Protein AF-A0A372BW33-F1 (afdb_monomer_lite)

pLDDT: mean 71.17, std 15.59, range [35.06, 90.31]

Secondary structure (DSSP, 8-state):
-EE-----GGGTEE-EEEEEETTEEEEEESEE---SEEEEEEEEE---S-TT-TT-TT-------EEEEEEEEPTTEEEEEEEEE--S-SS--EEEEEEEEEE--

Sequence (105 aa):
MVVGTPGRPANNIYPVRVVEIDGQNISPREVMWLKPGKYTFTVSALVRNPPGLSAMRGRVRTQEGMNEIEVVVEAGKAYYIGAHYEGRERDKPYNLVVYRVEEQE

Structure (mmCIF, N/CA/C/O backbone):
data_AF-A0A372BW33-F1
#
_entry.id   AF-A0A372BW33-F1
#
loop_
_atom_site.group_PDB
_atom_site.id
_atom_site.type_symbol
_atom_site.label_atom_id
_atom_site.label_alt_id
_atom_site.label_comp_id
_atom_site.label_asym_id
_atom_site.label_entity_id
_atom_site.label_seq_id
_atom_site.pdbx_PDB_ins_code
_atom_site.Cartn_x
_atom_site.Cartn_y
_atom_site.Cartn_z
_atom_site.occupancy
_atom_site.B_iso_or_equiv
_atom_site.auth_seq_id
_atom_site.auth_comp_id
_atom_site.auth_asym_id
_atom_site.auth_atom_id
_atom_site.pdbx_PDB_model_num
ATOM 1 N N . MET A 1 1 ? -9.711 -3.747 6.055 1.00 80.06 1 MET A N 1
ATOM 2 C CA . MET A 1 1 ? -8.924 -4.841 5.431 1.00 80.06 1 MET A CA 1
ATOM 3 C C . MET A 1 1 ? -8.211 -4.305 4.194 1.00 80.06 1 MET A C 1
ATOM 5 O O . MET A 1 1 ? -8.791 -3.472 3.512 1.00 80.06 1 MET A O 1
ATOM 9 N N . VAL A 1 2 ? -6.988 -4.753 3.898 1.00 74.81 2 VAL A N 1
ATOM 10 C CA . VAL A 1 2 ? -6.271 -4.431 2.645 1.00 74.81 2 VAL A CA 1
ATOM 11 C C . VAL A 1 2 ? -5.953 -5.723 1.895 1.00 74.81 2 VAL A C 1
ATOM 13 O O . VAL A 1 2 ? -5.520 -6.698 2.513 1.00 74.81 2 VAL A O 1
ATOM 16 N N . VAL A 1 3 ? -6.187 -5.734 0.581 1.00 77.81 3 VAL A N 1
ATOM 17 C CA . VAL A 1 3 ? -6.074 -6.909 -0.293 1.00 77.81 3 VAL A CA 1
ATOM 18 C C . VAL A 1 3 ? -5.295 -6.560 -1.569 1.00 77.81 3 VAL A C 1
ATOM 20 O O . VAL A 1 3 ? -5.664 -5.649 -2.298 1.00 77.81 3 VAL A O 1
ATOM 23 N N . GLY A 1 4 ? -4.231 -7.302 -1.871 1.00 62.41 4 GLY A N 1
ATOM 24 C CA . GLY A 1 4 ? -3.357 -7.141 -3.042 1.00 62.41 4 GLY A CA 1
ATOM 25 C C . GLY A 1 4 ? -3.607 -8.139 -4.184 1.00 62.41 4 GLY A C 1
ATOM 26 O O . GLY A 1 4 ? -2.876 -8.140 -5.177 1.00 62.41 4 GLY A O 1
ATOM 27 N N . THR A 1 5 ? -4.615 -9.012 -4.062 1.00 68.06 5 THR A N 1
ATOM 28 C CA . THR A 1 5 ? -4.961 -10.071 -5.034 1.00 68.06 5 THR A CA 1
ATOM 29 C C . THR A 1 5 ? -6.481 -10.227 -5.205 1.00 68.06 5 THR A C 1
ATOM 31 O O . THR A 1 5 ? -7.217 -10.018 -4.247 1.00 68.06 5 THR A O 1
ATOM 34 N N . PRO A 1 6 ? -7.001 -10.631 -6.384 1.00 51.53 6 PRO A N 1
ATOM 35 C CA . PRO A 1 6 ? -6.328 -10.891 -7.655 1.00 51.53 6 PRO A CA 1
ATOM 36 C C . PRO A 1 6 ? -6.268 -9.625 -8.525 1.00 51.53 6 PRO A C 1
ATOM 38 O O . PRO A 1 6 ? -7.270 -8.940 -8.722 1.00 51.53 6 PRO A O 1
ATOM 41 N N . GLY A 1 7 ? -5.093 -9.319 -9.082 1.00 54.59 7 GLY A N 1
ATOM 42 C CA . GLY A 1 7 ? -4.988 -8.299 -10.128 1.00 54.59 7 GLY A CA 1
ATOM 43 C C . GLY A 1 7 ? -5.913 -8.622 -11.309 1.00 54.59 7 GLY A C 1
ATOM 44 O O . GLY A 1 7 ? -6.312 -9.772 -11.505 1.00 54.59 7 GLY A O 1
ATOM 45 N N . ARG A 1 8 ? -6.254 -7.611 -12.111 1.00 59.31 8 ARG A N 1
ATOM 46 C CA . ARG A 1 8 ? -6.972 -7.771 -13.382 1.00 59.31 8 ARG A CA 1
ATOM 47 C C . ARG A 1 8 ? -5.993 -7.519 -14.537 1.00 59.31 8 ARG A C 1
ATOM 49 O O . ARG A 1 8 ? -5.910 -6.378 -14.995 1.00 59.31 8 ARG A O 1
ATOM 56 N N . PRO A 1 9 ? -5.288 -8.550 -15.052 1.00 56.44 9 PRO A N 1
ATOM 57 C CA . PRO A 1 9 ? -4.332 -8.385 -16.150 1.00 56.44 9 PRO A CA 1
ATOM 58 C C . PRO A 1 9 ? -4.972 -7.793 -17.408 1.00 56.44 9 PRO A C 1
ATOM 60 O O . PRO A 1 9 ? -4.336 -7.012 -18.103 1.00 56.44 9 PRO A O 1
ATOM 63 N N . ALA A 1 10 ? -6.252 -8.101 -17.661 1.00 55.66 10 ALA A N 1
ATOM 64 C CA . ALA A 1 10 ? -7.026 -7.526 -18.765 1.00 55.66 10 ALA A CA 1
ATOM 65 C C . ALA A 1 10 ? -7.154 -5.990 -18.689 1.00 55.66 10 ALA A C 1
ATOM 67 O O . ALA A 1 10 ? -7.324 -5.345 -19.716 1.00 55.66 10 ALA A O 1
ATOM 68 N N . ASN A 1 11 ? -7.023 -5.414 -17.489 1.00 61.69 11 ASN A N 1
ATOM 69 C CA . ASN A 1 11 ? -7.059 -3.974 -17.236 1.00 61.69 11 ASN A CA 1
ATOM 70 C C . ASN A 1 11 ? -5.672 -3.422 -16.860 1.00 61.69 11 ASN A C 1
ATOM 72 O O . ASN A 1 11 ? -5.595 -2.393 -16.200 1.00 61.69 11 ASN A O 1
ATOM 76 N N . ASN A 1 12 ? -4.582 -4.128 -17.190 1.00 68.44 12 ASN A N 1
ATOM 77 C CA . ASN A 1 12 ? -3.214 -3.776 -16.786 1.00 68.44 12 ASN A CA 1
ATOM 78 C C . ASN A 1 12 ? -3.005 -3.629 -15.265 1.00 68.44 12 ASN A C 1
ATOM 80 O O . ASN A 1 12 ? -2.037 -2.997 -14.849 1.00 68.44 12 ASN A O 1
ATOM 84 N N . ILE A 1 13 ? -3.874 -4.216 -14.432 1.00 71.25 13 ILE A N 1
ATOM 85 C CA . ILE A 1 13 ? -3.736 -4.215 -12.970 1.00 71.25 13 ILE A CA 1
ATOM 86 C C . ILE A 1 13 ? -3.075 -5.524 -12.542 1.00 71.25 13 ILE A C 1
ATOM 88 O O . ILE A 1 13 ? -3.649 -6.605 -12.683 1.00 71.25 13 ILE A O 1
ATOM 92 N N . TYR A 1 14 ? -1.880 -5.427 -11.979 1.00 74.62 14 TYR A N 1
ATOM 93 C CA . TYR A 1 14 ? -1.087 -6.554 -11.506 1.00 74.62 14 TYR A CA 1
ATOM 94 C C . TYR A 1 14 ? -1.227 -6.730 -9.992 1.00 74.62 14 TYR A C 1
ATOM 96 O O . TYR A 1 14 ? -1.428 -5.744 -9.274 1.00 74.62 14 TYR A O 1
ATOM 104 N N . PRO A 1 15 ? -1.127 -7.977 -9.497 1.00 74.06 15 PRO A N 1
ATOM 105 C CA . PRO A 1 15 ? -1.135 -8.241 -8.068 1.00 74.06 15 PRO A CA 1
ATOM 106 C C . PRO A 1 15 ? 0.084 -7.608 -7.390 1.00 74.06 15 PRO A C 1
ATOM 108 O O . PRO A 1 15 ? 1.182 -7.556 -7.956 1.00 74.06 15 PRO A O 1
ATOM 111 N N . VAL A 1 16 ? -0.121 -7.157 -6.156 1.00 79.38 16 VAL A N 1
ATOM 112 C CA . VAL A 1 16 ? 0.907 -6.510 -5.337 1.00 79.38 16 VAL A CA 1
ATOM 113 C C . VAL A 1 16 ? 1.026 -7.192 -3.983 1.00 79.38 16 VAL A C 1
ATOM 115 O O . VAL A 1 16 ? 0.079 -7.799 -3.482 1.00 79.38 16 VAL A O 1
ATOM 118 N N . ARG A 1 17 ? 2.207 -7.077 -3.382 1.00 83.25 17 ARG A N 1
ATOM 119 C CA . ARG A 1 17 ? 2.479 -7.517 -2.014 1.00 83.25 17 ARG A CA 1
ATOM 120 C C . ARG A 1 17 ? 2.886 -6.326 -1.178 1.00 83.25 17 ARG A C 1
ATOM 122 O O . ARG A 1 17 ? 3.779 -5.592 -1.586 1.00 83.25 17 ARG A O 1
ATOM 129 N N . VAL A 1 18 ? 2.271 -6.162 -0.014 1.00 85.12 18 VAL A N 1
ATOM 130 C CA . VAL A 1 18 ? 2.689 -5.164 0.972 1.00 85.12 18 VAL A CA 1
ATOM 131 C C . VAL A 1 18 ? 3.973 -5.658 1.620 1.00 85.12 18 VAL A C 1
ATOM 133 O O . VAL A 1 18 ? 3.989 -6.763 2.161 1.00 85.12 18 VAL A O 1
ATOM 136 N N . VAL A 1 19 ? 5.037 -4.865 1.533 1.00 85.56 19 VAL A N 1
ATOM 137 C CA . VAL A 1 19 ? 6.360 -5.167 2.106 1.00 85.56 19 VAL A CA 1
ATOM 138 C C . VAL A 1 19 ? 6.743 -4.193 3.219 1.00 85.56 19 VAL A C 1
ATOM 140 O O . VAL A 1 19 ? 7.642 -4.480 3.999 1.00 85.56 19 VAL A O 1
ATOM 143 N N . GLU A 1 20 ? 6.043 -3.066 3.334 1.00 87.19 20 GLU A N 1
ATOM 144 C CA . GLU A 1 20 ? 6.263 -2.068 4.378 1.00 87.19 20 GLU A CA 1
ATOM 145 C C . GLU A 1 20 ? 4.961 -1.351 4.731 1.00 87.19 20 GLU A C 1
ATOM 147 O O . GLU A 1 20 ? 4.079 -1.200 3.879 1.00 87.19 20 GLU A O 1
ATOM 152 N N . ILE A 1 21 ? 4.860 -0.898 5.980 1.00 88.88 21 ILE A N 1
ATOM 153 C CA . ILE A 1 21 ? 3.745 -0.101 6.495 1.00 88.88 21 ILE A CA 1
ATOM 154 C C . ILE A 1 21 ? 4.306 0.991 7.393 1.00 88.88 21 ILE A C 1
ATOM 156 O O . ILE A 1 21 ? 5.024 0.683 8.338 1.00 88.88 21 ILE A O 1
ATOM 160 N N . ASP A 1 22 ? 3.978 2.250 7.116 1.00 87.44 22 ASP A N 1
ATOM 161 C CA . ASP A 1 22 ? 4.432 3.421 7.875 1.00 87.44 22 ASP A CA 1
ATOM 162 C C . ASP A 1 22 ? 5.963 3.452 8.071 1.00 87.44 22 ASP A C 1
ATOM 164 O O . ASP A 1 22 ? 6.467 3.788 9.142 1.00 87.44 22 ASP A O 1
ATOM 168 N N . GLY A 1 23 ? 6.719 3.036 7.047 1.00 85.38 23 GLY A N 1
ATOM 169 C CA . GLY A 1 23 ? 8.182 2.923 7.100 1.00 85.38 23 GLY A CA 1
ATOM 170 C C . GLY A 1 23 ? 8.711 1.715 7.890 1.00 85.38 23 GLY A C 1
ATOM 171 O O . GLY A 1 23 ? 9.921 1.569 8.054 1.00 85.38 23 GLY A O 1
ATOM 172 N N . GLN A 1 24 ? 7.838 0.834 8.391 1.00 86.44 24 GLN A N 1
ATOM 173 C CA . GLN A 1 24 ? 8.222 -0.428 9.023 1.00 86.44 24 GLN A CA 1
ATOM 174 C C . GLN A 1 24 ? 8.147 -1.583 8.034 1.00 86.44 24 GLN A C 1
ATOM 176 O O . GLN A 1 24 ? 7.071 -1.942 7.549 1.00 86.44 24 GLN A O 1
ATOM 181 N N . ASN A 1 25 ? 9.296 -2.200 7.763 1.00 85.44 25 ASN A N 1
ATOM 182 C CA . ASN A 1 25 ? 9.367 -3.360 6.886 1.00 85.44 25 ASN A CA 1
ATOM 183 C C . ASN A 1 25 ? 8.637 -4.550 7.525 1.00 85.44 25 ASN A C 1
ATOM 185 O O . ASN A 1 25 ? 8.872 -4.893 8.686 1.00 85.44 25 ASN A O 1
ATOM 189 N N . ILE A 1 26 ? 7.750 -5.180 6.763 1.00 86.81 26 ILE A N 1
ATOM 190 C CA . ILE A 1 26 ? 6.981 -6.343 7.194 1.00 86.81 26 ILE A CA 1
ATOM 191 C C . ILE A 1 26 ? 7.275 -7.533 6.289 1.00 86.81 26 ILE A C 1
ATOM 193 O O . ILE A 1 26 ? 7.671 -7.392 5.133 1.00 86.81 26 ILE A O 1
ATOM 197 N N . SER A 1 27 ? 7.010 -8.743 6.784 1.00 85.81 27 SER A N 1
ATOM 198 C CA . SER A 1 27 ? 6.985 -9.908 5.899 1.00 85.81 27 SER A CA 1
ATOM 199 C C . SER A 1 27 ? 5.968 -9.672 4.774 1.00 85.81 27 SER A C 1
ATOM 201 O O . SER A 1 27 ? 4.839 -9.284 5.090 1.00 85.81 27 SER A O 1
ATOM 203 N N . PRO A 1 28 ? 6.322 -9.932 3.500 1.00 84.00 28 PRO A N 1
ATOM 204 C CA . PRO A 1 28 ? 5.445 -9.670 2.368 1.00 84.00 28 PRO A CA 1
ATOM 205 C C . PRO A 1 28 ? 4.067 -10.313 2.543 1.00 84.00 28 PRO A C 1
ATOM 207 O O . PRO A 1 28 ? 3.966 -11.531 2.704 1.00 84.00 28 PRO A O 1
ATOM 210 N N . ARG A 1 29 ? 3.003 -9.506 2.501 1.00 84.44 29 ARG A N 1
ATOM 211 C CA . ARG A 1 29 ? 1.616 -9.971 2.664 1.00 84.44 29 ARG A CA 1
ATOM 212 C C . ARG A 1 29 ? 0.732 -9.509 1.515 1.00 84.44 29 ARG A C 1
ATOM 214 O O . ARG A 1 29 ? 0.819 -8.377 1.053 1.00 84.44 29 ARG A O 1
ATOM 221 N N . GLU A 1 30 ? -0.136 -10.410 1.068 1.00 81.69 30 GLU A N 1
ATOM 222 C CA . GLU A 1 30 ? -1.141 -10.143 0.029 1.00 81.69 30 GLU A CA 1
ATOM 223 C C . GLU A 1 30 ? -2.481 -9.720 0.635 1.00 81.69 30 GLU A C 1
ATOM 225 O O . GLU A 1 30 ? -3.254 -9.036 -0.019 1.00 81.69 30 GLU A O 1
ATOM 230 N N . VAL A 1 31 ? -2.763 -10.101 1.881 1.00 82.62 31 VAL A N 1
ATOM 231 C CA . VAL A 1 31 ? -3.981 -9.720 2.603 1.00 82.62 31 VAL A CA 1
ATOM 232 C C . VAL A 1 31 ? -3.614 -9.374 4.033 1.00 82.62 31 VAL A C 1
ATOM 234 O O . VAL A 1 31 ? -2.819 -10.078 4.665 1.00 82.62 31 VAL A O 1
ATOM 237 N N . MET A 1 32 ? -4.208 -8.305 4.559 1.00 85.06 32 MET A N 1
ATOM 238 C CA . MET A 1 32 ? -4.032 -7.952 5.956 1.00 85.06 32 MET A CA 1
ATOM 239 C C . MET A 1 32 ? -5.220 -7.233 6.593 1.00 85.06 32 MET A C 1
ATOM 241 O O . MET A 1 32 ? -5.960 -6.471 5.964 1.00 85.06 32 MET A O 1
ATOM 245 N N . TRP A 1 33 ? -5.353 -7.463 7.896 1.00 85.94 33 TRP A N 1
ATOM 246 C CA . TRP A 1 33 ? -6.332 -6.824 8.761 1.00 85.94 33 TRP A CA 1
ATOM 247 C C . TRP A 1 33 ? -5.649 -5.706 9.535 1.00 85.94 33 TRP A C 1
ATOM 249 O O . TRP A 1 33 ? -4.655 -5.936 10.220 1.00 85.94 33 TRP A O 1
ATOM 259 N N . LEU A 1 34 ? -6.182 -4.499 9.401 1.00 86.06 34 LEU A N 1
ATOM 260 C CA . LEU A 1 34 ? -5.672 -3.297 10.044 1.00 86.06 34 LEU A CA 1
ATOM 261 C C . LEU A 1 34 ? -6.797 -2.618 10.800 1.00 86.06 34 LEU A C 1
ATOM 263 O O . LEU A 1 34 ? -7.965 -2.724 10.415 1.00 86.06 34 LEU A O 1
ATOM 267 N N . LYS A 1 35 ? -6.425 -1.929 11.877 1.00 87.75 35 LYS A N 1
ATOM 268 C CA . LYS A 1 35 ? -7.349 -1.044 12.580 1.00 87.75 35 LYS A CA 1
ATOM 269 C C . LYS A 1 35 ? -7.703 0.136 11.667 1.00 87.75 35 LYS A C 1
ATOM 271 O O . LYS A 1 35 ? -6.929 0.443 10.765 1.00 87.75 35 LYS A O 1
ATOM 276 N N . PRO A 1 36 ? -8.847 0.796 11.882 1.00 89.62 36 PRO A N 1
ATOM 277 C CA . PRO A 1 36 ? -9.152 2.022 11.168 1.00 89.62 36 PRO A CA 1
ATOM 278 C C . PRO A 1 36 ? -8.090 3.082 11.461 1.00 89.62 36 PRO A C 1
ATOM 280 O O . PRO A 1 36 ? -7.732 3.295 12.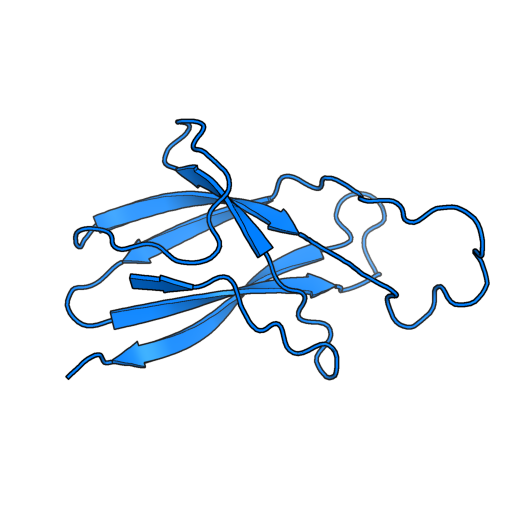621 1.00 89.62 36 PRO A O 1
ATOM 283 N N . GLY A 1 37 ? -7.570 3.717 10.421 1.00 89.50 37 GLY A N 1
ATOM 284 C CA . GLY A 1 37 ? -6.442 4.626 10.532 1.00 89.50 37 GLY A CA 1
ATOM 285 C C . GLY A 1 37 ? -5.844 4.982 9.181 1.00 89.50 37 GLY A C 1
ATOM 286 O O . GLY A 1 37 ? -6.178 4.400 8.150 1.00 89.50 37 GLY A O 1
ATOM 287 N N . LYS A 1 38 ? -4.955 5.967 9.198 1.00 90.31 38 LYS A N 1
ATOM 288 C CA . LYS A 1 38 ? -4.181 6.382 8.036 1.00 90.31 38 LYS A CA 1
ATOM 289 C C . LYS A 1 38 ? -2.877 5.589 8.010 1.00 90.31 38 LYS A C 1
ATOM 291 O O . LYS A 1 38 ? -2.170 5.604 9.011 1.00 90.31 38 LYS A O 1
ATOM 296 N N . TYR A 1 39 ? -2.588 4.939 6.886 1.00 87.88 39 TYR A N 1
ATOM 297 C CA . TYR A 1 39 ? -1.398 4.110 6.710 1.00 87.88 39 TYR A CA 1
ATOM 298 C C . TYR A 1 39 ? -0.707 4.419 5.382 1.00 87.88 39 TYR A C 1
ATOM 300 O O . TYR A 1 39 ? -1.374 4.601 4.358 1.00 87.88 39 TYR A O 1
ATOM 308 N N . THR A 1 40 ? 0.621 4.411 5.391 1.00 86.75 40 THR A N 1
ATOM 309 C CA . THR A 1 40 ? 1.454 4.443 4.185 1.00 86.75 40 THR A CA 1
ATOM 310 C C . THR A 1 40 ? 1.938 3.034 3.883 1.00 86.75 40 THR A C 1
ATOM 312 O O . THR A 1 40 ? 2.650 2.435 4.680 1.00 86.75 40 THR A O 1
ATOM 315 N N . PHE A 1 41 ? 1.559 2.485 2.735 1.00 85.00 41 PHE A N 1
ATOM 316 C CA . PHE A 1 41 ? 1.954 1.146 2.309 1.00 85.00 41 PHE A CA 1
ATOM 317 C C . PHE A 1 41 ? 3.034 1.218 1.245 1.00 85.00 41 PHE A C 1
ATOM 319 O O . PHE A 1 41 ? 2.792 1.783 0.180 1.00 85.00 41 PHE A O 1
ATOM 326 N N . THR A 1 42 ? 4.158 0.544 1.473 1.00 84.25 42 THR A N 1
ATOM 327 C CA . THR A 1 42 ? 5.113 0.244 0.400 1.00 84.25 42 THR A CA 1
ATOM 328 C C . THR A 1 42 ? 4.806 -1.143 -0.122 1.00 84.25 42 THR A C 1
ATOM 330 O O . THR A 1 42 ? 4.773 -2.127 0.629 1.00 84.25 42 THR A O 1
ATOM 333 N N . VAL A 1 43 ? 4.552 -1.240 -1.422 1.00 80.75 43 VAL A N 1
ATOM 334 C CA . VAL A 1 43 ? 4.213 -2.510 -2.064 1.00 80.75 43 VAL A CA 1
ATOM 335 C C . VAL A 1 43 ? 5.177 -2.840 -3.193 1.00 80.75 43 VAL A C 1
ATOM 337 O O . VAL A 1 43 ? 5.739 -1.967 -3.852 1.00 80.75 43 VAL A O 1
ATOM 340 N N . SER A 1 44 ? 5.335 -4.139 -3.422 1.00 78.00 44 SER A N 1
ATOM 341 C CA . SER A 1 44 ? 6.102 -4.712 -4.520 1.00 78.00 44 SER A CA 1
ATOM 342 C C . SER A 1 44 ? 5.147 -5.353 -5.527 1.00 78.00 44 SER A C 1
ATOM 344 O O . SER A 1 44 ? 4.315 -6.196 -5.169 1.00 78.00 44 SER A O 1
ATOM 346 N N . ALA A 1 45 ? 5.234 -4.926 -6.787 1.00 70.94 45 ALA A N 1
ATOM 347 C CA . ALA A 1 45 ? 4.401 -5.435 -7.871 1.00 70.94 45 ALA A CA 1
ATOM 348 C C . ALA A 1 45 ? 4.969 -6.739 -8.445 1.00 70.94 45 ALA A C 1
ATOM 350 O O . ALA A 1 45 ? 6.126 -6.810 -8.859 1.00 70.94 45 ALA A O 1
ATOM 351 N N . LEU A 1 46 ? 4.129 -7.772 -8.539 1.00 67.19 46 LEU A N 1
ATOM 352 C CA . LEU A 1 46 ? 4.493 -9.041 -9.168 1.00 67.19 46 LEU A CA 1
ATOM 353 C C . LEU A 1 46 ? 3.998 -9.077 -10.610 1.00 67.19 46 LEU A C 1
ATOM 355 O O . LEU A 1 46 ? 2.979 -9.685 -10.939 1.00 67.19 46 LEU A O 1
ATOM 359 N N . VAL A 1 47 ? 4.743 -8.417 -11.490 1.00 62.59 47 VAL A N 1
ATOM 360 C CA . VAL A 1 47 ? 4.386 -8.323 -12.906 1.00 62.59 47 VAL A CA 1
ATOM 361 C C . VAL A 1 47 ? 4.917 -9.550 -13.636 1.00 62.59 47 VAL A C 1
ATOM 363 O O . VAL A 1 47 ? 6.120 -9.726 -13.825 1.00 62.59 47 VAL A O 1
ATOM 366 N N . ARG A 1 48 ? 4.003 -10.425 -14.055 1.00 57.50 48 ARG A N 1
ATOM 367 C CA . ARG A 1 48 ? 4.305 -11.569 -14.920 1.00 57.50 48 ARG A CA 1
ATOM 368 C C . ARG A 1 48 ? 3.702 -11.316 -16.300 1.00 57.50 48 ARG A C 1
ATOM 370 O O . ARG A 1 48 ? 2.491 -11.183 -16.415 1.00 57.50 48 ARG A O 1
ATOM 377 N N . ASN A 1 49 ? 4.556 -11.300 -17.326 1.00 54.09 49 ASN A N 1
ATOM 378 C CA . ASN A 1 49 ? 4.193 -11.243 -18.750 1.00 54.09 49 ASN A CA 1
ATOM 379 C C . ASN A 1 49 ? 3.309 -10.038 -19.173 1.00 54.09 49 ASN A C 1
ATOM 381 O O . ASN A 1 49 ? 2.167 -10.240 -19.587 1.00 54.09 49 ASN A O 1
ATOM 385 N N . PRO A 1 50 ? 3.806 -8.789 -19.082 1.00 56.47 50 PRO A N 1
ATOM 386 C CA . PRO A 1 50 ? 3.026 -7.611 -19.461 1.00 56.47 50 PRO A CA 1
ATOM 387 C C . PRO A 1 50 ? 2.789 -7.514 -20.987 1.00 56.47 50 PRO A C 1
ATOM 389 O O . PRO A 1 50 ? 3.674 -7.879 -21.774 1.00 56.47 50 PRO A O 1
ATOM 392 N N . PRO A 1 51 ? 1.619 -7.012 -21.437 1.00 44.97 51 PRO A N 1
ATOM 393 C CA . PRO A 1 51 ? 1.308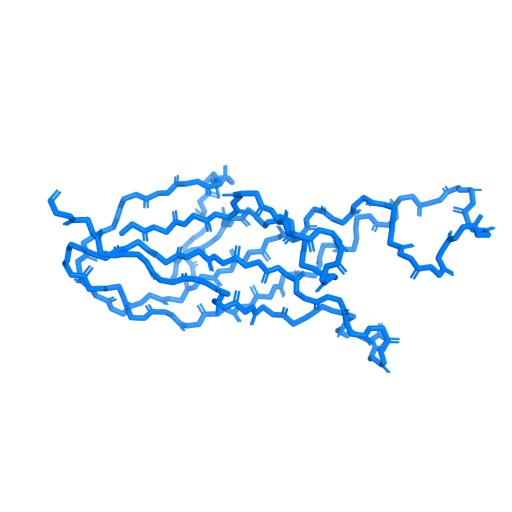 -6.855 -22.853 1.00 44.97 51 PRO A CA 1
ATOM 394 C C . PRO A 1 51 ? 2.261 -5.832 -23.491 1.00 44.97 51 PRO A C 1
ATOM 396 O O . PRO A 1 51 ? 2.430 -4.725 -22.991 1.00 44.97 51 PRO A O 1
ATOM 399 N N . GLY A 1 52 ? 2.923 -6.231 -24.584 1.00 48.25 52 GLY A N 1
ATOM 400 C CA . GLY A 1 52 ? 3.958 -5.442 -25.275 1.00 48.25 52 GLY A CA 1
ATOM 401 C C . GLY A 1 52 ? 5.401 -5.932 -25.071 1.00 48.25 52 GLY A C 1
ATOM 402 O O . GLY A 1 52 ? 6.294 -5.519 -25.804 1.00 48.25 52 GLY A O 1
ATOM 403 N N . LEU A 1 53 ? 5.640 -6.871 -24.146 1.00 49.25 53 LEU A N 1
ATOM 404 C CA . LEU A 1 53 ? 6.980 -7.387 -23.811 1.00 49.25 53 LEU A CA 1
ATOM 405 C C . LEU A 1 53 ? 7.247 -8.814 -24.326 1.00 49.25 53 LEU A C 1
ATOM 407 O O . LEU A 1 53 ? 8.204 -9.468 -23.912 1.00 49.25 53 LEU A O 1
ATOM 411 N N . SER A 1 54 ? 6.451 -9.279 -25.296 1.00 44.03 54 SER A N 1
ATOM 412 C CA . SER A 1 54 ? 6.562 -10.623 -25.889 1.00 44.03 54 SER A CA 1
ATOM 413 C C . SER A 1 54 ? 7.884 -10.875 -26.645 1.00 44.03 54 SER A C 1
ATOM 415 O O . SER A 1 54 ? 8.164 -12.013 -27.019 1.00 44.03 54 SER A O 1
ATOM 417 N N . ALA A 1 55 ? 8.708 -9.839 -26.853 1.00 43.16 55 ALA A N 1
ATOM 418 C CA . ALA A 1 55 ? 9.996 -9.923 -27.545 1.00 43.16 55 ALA A CA 1
ATOM 419 C C . ALA A 1 55 ? 11.217 -10.118 -26.619 1.00 43.16 55 ALA A C 1
ATOM 421 O O . ALA A 1 55 ? 12.280 -10.491 -27.108 1.00 43.16 55 ALA A O 1
ATOM 422 N N . MET A 1 56 ? 11.108 -9.933 -25.295 1.00 42.78 56 MET A N 1
ATOM 423 C CA . MET A 1 56 ? 12.221 -10.208 -24.368 1.00 42.78 56 MET A CA 1
ATOM 424 C C . MET A 1 56 ? 12.017 -11.536 -23.634 1.00 42.78 56 MET A C 1
ATOM 426 O O . MET A 1 56 ? 11.847 -11.586 -22.416 1.00 42.78 56 MET A O 1
ATOM 430 N N . ARG A 1 57 ? 12.101 -12.647 -24.380 1.00 38.25 57 ARG A N 1
ATOM 431 C CA . ARG A 1 57 ? 12.443 -13.952 -23.791 1.00 38.25 57 ARG A CA 1
ATOM 432 C C . ARG A 1 57 ? 13.829 -13.827 -23.154 1.00 38.25 57 ARG A C 1
ATOM 434 O O . ARG A 1 57 ? 14.832 -13.945 -23.845 1.00 38.25 57 ARG A O 1
ATOM 441 N N . GLY A 1 58 ? 13.909 -13.544 -21.858 1.00 35.06 58 GLY A N 1
ATOM 442 C CA . GLY A 1 58 ? 15.195 -13.630 -21.161 1.00 35.06 58 GLY A CA 1
ATOM 443 C C . GLY A 1 58 ? 15.331 -12.857 -19.864 1.00 35.06 58 GLY A C 1
ATOM 444 O O . GLY A 1 58 ? 16.233 -13.161 -19.094 1.00 35.06 58 GLY A O 1
ATOM 445 N N . ARG A 1 59 ? 14.463 -11.888 -19.566 1.00 36.19 59 ARG A N 1
ATOM 446 C CA . ARG A 1 59 ? 14.473 -11.238 -18.252 1.00 36.19 59 ARG A CA 1
ATOM 447 C C . ARG A 1 59 ? 13.045 -10.960 -17.835 1.00 36.19 59 ARG A C 1
ATOM 449 O O . ARG A 1 59 ? 12.475 -9.944 -18.218 1.00 36.19 59 ARG A O 1
ATOM 456 N N . VAL A 1 60 ? 12.491 -11.851 -17.011 1.00 39.19 60 VAL A N 1
ATOM 457 C CA . VAL A 1 60 ? 11.509 -11.442 -16.005 1.00 39.19 60 VAL A CA 1
ATOM 458 C C . VAL A 1 60 ? 12.239 -10.391 -15.177 1.00 39.19 60 VAL A C 1
ATOM 460 O O . VAL A 1 60 ? 12.955 -10.711 -14.235 1.00 39.19 60 VAL A O 1
ATOM 463 N N . ARG A 1 61 ? 12.193 -9.130 -15.614 1.00 40.59 61 ARG A N 1
ATOM 464 C CA . ARG A 1 61 ? 12.570 -8.028 -14.751 1.00 40.59 61 ARG A CA 1
ATOM 465 C C . ARG A 1 61 ? 11.442 -7.992 -13.739 1.00 40.59 61 ARG A C 1
ATOM 467 O O . ARG A 1 61 ? 10.417 -7.367 -13.986 1.00 40.59 61 ARG A O 1
ATOM 474 N N . THR A 1 62 ? 11.622 -8.706 -12.631 1.00 42.72 62 THR A N 1
ATOM 475 C CA . THR A 1 62 ? 11.071 -8.273 -11.353 1.00 42.72 62 THR A CA 1
ATOM 476 C C . THR A 1 62 ? 11.666 -6.889 -11.153 1.00 42.72 62 THR A C 1
ATOM 478 O O . THR A 1 62 ? 12.762 -6.735 -10.629 1.00 42.72 62 THR A O 1
ATOM 481 N N . GLN A 1 63 ? 11.057 -5.881 -11.769 1.00 45.41 63 GLN A N 1
ATOM 482 C CA . GLN A 1 63 ? 11.419 -4.516 -11.482 1.00 45.41 63 GLN A CA 1
ATOM 483 C C . GLN A 1 63 ? 10.750 -4.294 -10.139 1.00 45.41 63 GLN A C 1
ATOM 485 O O . GLN A 1 63 ? 9.536 -4.120 -10.067 1.00 45.41 63 GLN A O 1
ATOM 490 N N . GLU A 1 64 ? 11.537 -4.463 -9.080 1.00 48.09 64 GLU A N 1
ATOM 491 C CA . GLU A 1 64 ? 11.160 -4.172 -7.703 1.00 48.09 64 GLU A CA 1
ATOM 492 C C . GLU A 1 64 ? 10.998 -2.653 -7.579 1.00 48.09 64 GLU A C 1
ATOM 494 O O . GLU A 1 64 ? 11.796 -1.959 -6.962 1.00 48.09 64 GLU A O 1
ATOM 499 N N . GLY A 1 65 ? 10.000 -2.106 -8.272 1.00 54.44 65 GLY A N 1
ATOM 500 C CA . GLY A 1 65 ? 9.546 -0.748 -8.064 1.00 54.44 65 GLY A CA 1
ATOM 501 C C . GLY A 1 65 ? 8.828 -0.744 -6.731 1.00 54.44 65 GLY A C 1
ATOM 502 O O . GLY A 1 65 ? 7.655 -1.109 -6.669 1.00 54.44 65 GLY A O 1
ATOM 503 N N . MET A 1 66 ? 9.556 -0.409 -5.667 1.00 60.25 66 MET A N 1
ATOM 504 C CA . MET A 1 66 ? 8.940 -0.033 -4.404 1.00 60.25 66 MET A CA 1
ATOM 505 C C . MET A 1 66 ? 8.143 1.237 -4.681 1.00 60.25 66 MET A C 1
ATOM 507 O O . MET A 1 66 ? 8.712 2.281 -4.996 1.00 60.25 66 MET A O 1
ATOM 511 N N . ASN A 1 67 ? 6.822 1.112 -4.658 1.00 72.00 67 ASN A N 1
ATOM 512 C CA . ASN A 1 67 ? 5.921 2.244 -4.763 1.00 72.00 67 ASN A CA 1
ATOM 513 C C . ASN A 1 67 ? 5.174 2.373 -3.438 1.00 72.00 67 ASN A C 1
ATOM 515 O O . ASN A 1 67 ? 4.790 1.370 -2.828 1.00 72.00 67 ASN A O 1
ATOM 519 N N . GLU A 1 68 ? 4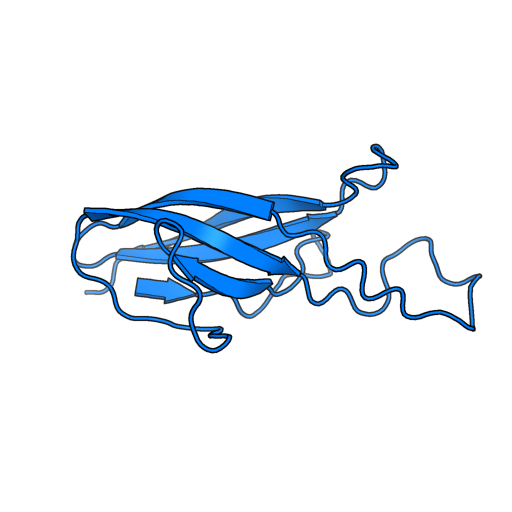.965 3.614 -3.028 1.00 77.69 68 GLU A N 1
ATOM 520 C CA . GLU A 1 68 ? 4.260 3.968 -1.804 1.00 77.69 68 GLU A CA 1
ATOM 521 C C . GLU A 1 68 ? 2.841 4.427 -2.145 1.00 77.69 68 GLU A C 1
ATOM 523 O O . GLU A 1 68 ? 2.625 5.140 -3.129 1.00 77.69 68 GLU A O 1
ATOM 528 N N . ILE A 1 69 ? 1.864 4.014 -1.342 1.00 79.31 69 ILE A N 1
ATOM 529 C CA . ILE A 1 69 ? 0.487 4.496 -1.418 1.00 79.31 69 ILE A CA 1
ATOM 530 C C . ILE A 1 69 ? -0.038 4.805 -0.022 1.00 79.31 69 ILE A C 1
ATOM 532 O O . ILE A 1 69 ? 0.070 3.999 0.899 1.00 79.31 69 ILE A O 1
ATOM 536 N N . GLU A 1 70 ? -0.643 5.975 0.125 1.00 84.12 70 GLU A N 1
ATOM 537 C CA . GLU A 1 70 ? -1.328 6.372 1.346 1.00 84.12 70 GLU A CA 1
ATOM 538 C C . GLU A 1 70 ? -2.795 5.931 1.269 1.00 84.12 70 GLU A C 1
ATOM 540 O O . GLU A 1 70 ? -3.514 6.297 0.338 1.00 84.12 70 GLU A O 1
ATOM 545 N N . VAL A 1 71 ? -3.246 5.125 2.232 1.00 82.75 71 VAL A N 1
ATOM 546 C CA . VAL A 1 71 ? -4.632 4.645 2.297 1.00 82.75 71 VAL A CA 1
ATOM 547 C C . VAL A 1 71 ? -5.193 4.902 3.691 1.00 82.75 71 VAL A C 1
ATOM 549 O O . VAL A 1 71 ? -4.610 4.525 4.709 1.00 82.75 71 VAL A O 1
ATOM 552 N N . VAL A 1 72 ? -6.366 5.529 3.732 1.00 87.25 72 VAL A N 1
ATOM 553 C CA . VAL A 1 72 ? -7.158 5.676 4.955 1.00 87.25 72 VAL A CA 1
ATOM 554 C C . VAL A 1 72 ? -8.056 4.453 5.072 1.00 87.25 72 VAL A C 1
ATOM 556 O O . VAL A 1 72 ? -9.020 4.308 4.326 1.00 87.25 72 VAL A O 1
ATOM 559 N N . VAL A 1 73 ? -7.707 3.547 5.981 1.00 86.25 73 VAL A N 1
ATOM 560 C CA . VAL A 1 73 ? -8.481 2.340 6.266 1.00 86.25 73 VAL A CA 1
ATOM 561 C C . VAL A 1 73 ? -9.632 2.713 7.191 1.00 86.25 73 VAL A C 1
ATOM 563 O O . VAL A 1 73 ? -9.412 3.194 8.300 1.00 86.25 73 VAL A O 1
ATOM 566 N N . GLU A 1 74 ? -10.862 2.464 6.762 1.00 85.38 74 GLU A N 1
ATOM 567 C CA . GLU A 1 74 ? -12.057 2.631 7.591 1.00 85.38 74 GLU A CA 1
ATOM 568 C C . GLU A 1 74 ? -12.541 1.286 8.163 1.00 85.38 74 GLU A C 1
ATOM 570 O O . GLU A 1 74 ? -12.225 0.205 7.649 1.00 85.38 74 GLU A O 1
ATOM 575 N N . ALA A 1 75 ? -13.312 1.348 9.254 1.00 85.31 75 ALA A N 1
ATOM 576 C CA . ALA A 1 75 ? -13.942 0.169 9.845 1.00 85.31 75 ALA A CA 1
ATOM 577 C C . ALA A 1 75 ? -14.958 -0.441 8.871 1.00 85.31 75 ALA A C 1
ATOM 579 O O . ALA A 1 75 ? -15.672 0.291 8.193 1.00 85.31 75 ALA A O 1
ATOM 580 N N . GLY A 1 76 ? -15.011 -1.774 8.802 1.00 84.56 76 GLY A N 1
ATOM 581 C CA . GLY A 1 76 ? -15.952 -2.469 7.922 1.00 84.56 76 GLY A CA 1
ATOM 582 C C . GLY A 1 76 ? -15.691 -2.247 6.431 1.00 84.56 76 GLY A C 1
ATOM 583 O O . GLY A 1 76 ? -16.587 -2.465 5.634 1.00 84.56 76 GLY A O 1
ATOM 584 N N . LYS A 1 77 ? -14.493 -1.804 6.016 1.00 86.44 77 LYS A N 1
ATOM 585 C CA . LYS A 1 77 ? -14.144 -1.656 4.592 1.00 86.44 77 LYS A CA 1
ATOM 586 C C . LYS A 1 77 ? -12.927 -2.485 4.200 1.00 86.44 77 LYS A C 1
ATOM 588 O O . LYS A 1 77 ? -11.966 -2.648 4.962 1.00 86.44 77 LYS A O 1
ATOM 593 N N . ALA A 1 78 ? -12.959 -3.003 2.982 1.00 84.94 78 ALA A N 1
ATOM 594 C CA . ALA A 1 78 ? -11.916 -3.776 2.336 1.00 84.94 78 ALA A CA 1
ATOM 595 C C . ALA A 1 78 ? -11.383 -3.016 1.120 1.00 84.94 78 ALA A C 1
ATOM 597 O O . ALA A 1 78 ? -12.107 -2.798 0.155 1.00 84.94 78 ALA A O 1
ATOM 598 N N . TYR A 1 79 ? -10.114 -2.623 1.161 1.00 84.44 79 TYR A N 1
ATOM 599 C CA . TYR A 1 79 ? -9.450 -1.867 0.103 1.00 84.44 79 TYR A CA 1
ATOM 600 C C . TYR A 1 79 ? -8.608 -2.815 -0.739 1.00 84.44 79 TYR A C 1
ATOM 602 O O . TYR A 1 79 ? -7.684 -3.456 -0.235 1.00 84.44 79 TYR A O 1
ATOM 610 N N . TYR A 1 80 ? -8.917 -2.893 -2.026 1.00 84.38 80 TYR A N 1
ATOM 611 C CA . TYR A 1 80 ? -8.201 -3.725 -2.975 1.00 84.38 80 TYR A CA 1
ATOM 612 C C . TYR A 1 80 ? -7.219 -2.860 -3.756 1.00 84.38 80 TYR A C 1
ATOM 614 O O . TYR A 1 80 ? -7.615 -1.972 -4.517 1.00 84.38 80 TYR A O 1
ATOM 622 N N . ILE A 1 81 ? -5.936 -3.134 -3.559 1.00 82.69 81 ILE A N 1
ATOM 623 C CA . ILE A 1 81 ? -4.821 -2.418 -4.171 1.00 82.69 81 ILE A CA 1
ATOM 624 C C . ILE A 1 81 ? -4.194 -3.250 -5.286 1.00 82.69 81 ILE A C 1
ATOM 626 O O . ILE A 1 81 ? -4.142 -4.479 -5.228 1.00 82.69 81 ILE A O 1
ATOM 630 N N . G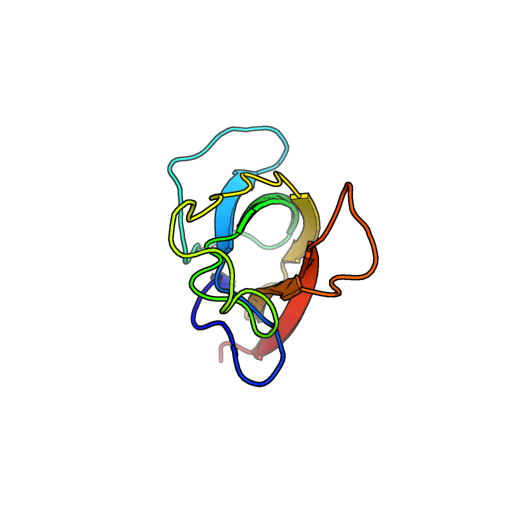LY A 1 82 ? -3.714 -2.574 -6.324 1.00 80.75 82 GLY A N 1
ATOM 631 C CA . GLY A 1 82 ? -3.020 -3.201 -7.440 1.00 80.75 82 GLY A CA 1
ATOM 632 C C . GLY A 1 82 ? -2.071 -2.230 -8.130 1.00 80.75 82 GLY A C 1
ATOM 633 O O . GLY A 1 82 ? -2.173 -1.015 -7.968 1.00 80.75 82 GLY A O 1
ATOM 634 N N . ALA A 1 83 ? -1.140 -2.775 -8.905 1.00 76.12 83 ALA A N 1
ATOM 635 C CA . ALA A 1 83 ? -0.206 -1.990 -9.701 1.00 76.12 83 ALA A CA 1
ATOM 636 C C . ALA A 1 83 ? -0.737 -1.863 -11.130 1.00 76.12 83 ALA A C 1
ATOM 638 O O . ALA A 1 83 ? -0.810 -2.857 -11.847 1.00 76.12 83 ALA A O 1
ATOM 639 N N . HIS A 1 84 ? -1.108 -0.658 -11.544 1.00 76.19 84 HIS A N 1
ATOM 640 C CA . HIS A 1 84 ? -1.509 -0.347 -12.908 1.00 76.19 84 HIS A CA 1
ATOM 641 C C . HIS A 1 84 ? -0.271 -0.052 -13.764 1.00 76.19 84 HIS A C 1
ATOM 643 O O . HIS A 1 84 ? 0.478 0.880 -13.479 1.00 76.19 84 HIS A O 1
ATOM 649 N N . TYR A 1 85 ? -0.027 -0.860 -14.796 1.00 69.12 85 TYR A N 1
ATOM 650 C CA . TYR A 1 85 ? 1.069 -0.623 -15.739 1.00 69.12 85 TYR A CA 1
ATOM 651 C C . TYR A 1 85 ? 0.646 0.388 -16.801 1.00 69.12 85 TYR A C 1
ATOM 653 O O . TYR A 1 85 ? -0.228 0.095 -17.617 1.00 69.12 85 TYR A O 1
ATOM 661 N N . GLU A 1 86 ? 1.297 1.549 -16.828 1.00 63.12 86 GLU A N 1
AT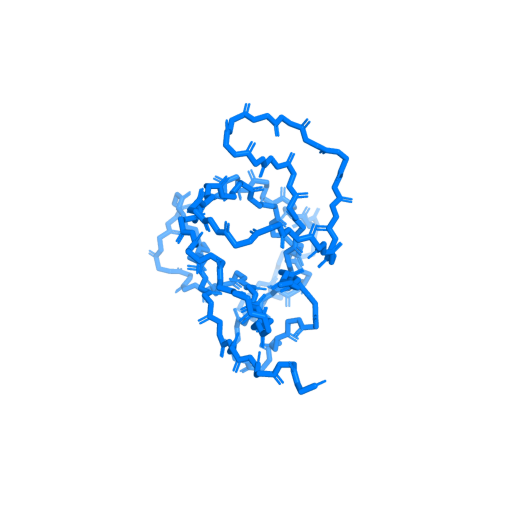OM 662 C CA . GLU A 1 86 ? 1.004 2.588 -17.823 1.00 63.12 86 GLU A CA 1
ATOM 663 C C . GLU A 1 86 ? 2.027 2.639 -18.958 1.00 63.12 86 GLU A C 1
ATOM 665 O O . GLU A 1 86 ? 1.757 3.260 -19.983 1.00 63.12 86 GLU A O 1
ATOM 670 N N . GLY A 1 87 ? 3.183 1.972 -18.826 1.00 59.12 87 GLY A N 1
ATOM 671 C CA . GLY A 1 87 ? 4.182 1.792 -19.895 1.00 59.12 87 GLY A CA 1
ATOM 672 C C . GLY A 1 87 ? 4.782 3.078 -20.494 1.00 59.12 87 GLY A C 1
ATOM 673 O O . GLY A 1 87 ? 5.655 2.996 -21.357 1.00 59.12 87 GLY A O 1
ATOM 674 N N . ARG A 1 88 ? 4.326 4.257 -20.054 1.00 56.69 88 ARG A N 1
ATOM 675 C CA . ARG A 1 88 ? 4.712 5.581 -20.560 1.00 56.69 88 ARG A CA 1
ATOM 676 C C . ARG A 1 88 ? 5.908 6.178 -19.819 1.00 56.69 88 ARG A C 1
ATOM 678 O O . ARG A 1 88 ? 6.658 6.936 -20.426 1.00 56.69 88 ARG A O 1
ATOM 685 N N . GLU A 1 89 ? 6.135 5.796 -18.564 1.00 54.75 89 GLU A N 1
ATOM 686 C CA . GLU A 1 89 ? 7.280 6.245 -17.764 1.00 54.75 89 GLU A CA 1
ATOM 687 C C . GLU A 1 89 ? 8.335 5.140 -17.630 1.00 54.75 89 GLU A C 1
ATOM 689 O O . GLU A 1 89 ? 8.061 4.044 -17.141 1.00 54.75 89 GLU A O 1
ATOM 694 N N . ARG A 1 90 ? 9.565 5.425 -18.085 1.00 54.44 90 ARG A N 1
ATOM 695 C CA . ARG A 1 90 ? 10.703 4.487 -18.015 1.00 54.44 90 ARG A CA 1
ATOM 696 C C . ARG A 1 90 ? 11.165 4.219 -16.580 1.00 54.44 90 ARG A C 1
ATOM 698 O O . ARG A 1 90 ? 11.611 3.106 -16.304 1.00 54.44 90 ARG A O 1
ATOM 705 N N . ASP A 1 91 ? 11.055 5.217 -15.707 1.00 55.25 91 ASP A N 1
ATOM 706 C CA . ASP A 1 91 ? 11.530 5.164 -14.320 1.00 55.25 91 ASP A CA 1
ATOM 707 C C . ASP A 1 91 ? 10.464 4.648 -13.344 1.00 55.25 91 ASP A C 1
ATOM 709 O O . ASP A 1 91 ? 10.794 3.948 -12.388 1.00 55.25 91 ASP A O 1
ATOM 713 N N . LYS A 1 92 ? 9.179 4.904 -13.624 1.00 57.75 92 LYS A N 1
ATOM 714 C CA . LYS A 1 92 ? 8.033 4.367 -12.875 1.00 57.75 92 LYS A CA 1
ATOM 715 C C . LYS A 1 92 ? 6.994 3.765 -13.823 1.00 57.75 92 LYS A C 1
ATOM 717 O O . LYS A 1 92 ? 5.959 4.365 -14.089 1.00 57.75 92 LYS A O 1
ATOM 722 N N . PRO A 1 93 ? 7.235 2.550 -14.336 1.00 61.38 93 PRO A N 1
ATOM 723 C CA . PRO A 1 93 ? 6.304 1.917 -15.268 1.00 61.38 93 PRO A CA 1
ATOM 724 C C . PRO A 1 93 ? 4.949 1.548 -14.648 1.00 61.38 93 PRO A C 1
ATOM 726 O O . PRO A 1 93 ? 4.020 1.204 -15.383 1.00 61.38 93 PRO A O 1
ATOM 729 N N . TYR A 1 94 ? 4.845 1.583 -13.317 1.00 66.50 94 TYR A N 1
ATOM 730 C CA . TYR A 1 94 ? 3.678 1.151 -12.561 1.00 66.50 94 TYR A CA 1
ATOM 731 C C . TYR A 1 94 ? 3.214 2.248 -11.608 1.00 66.50 94 TYR A C 1
ATOM 733 O O . TYR A 1 94 ? 4.016 2.752 -10.822 1.00 66.50 94 TYR A O 1
ATOM 741 N N . ASN A 1 95 ? 1.913 2.517 -11.621 1.00 72.75 95 ASN A N 1
ATOM 742 C CA . ASN A 1 95 ? 1.228 3.361 -10.653 1.00 72.75 95 ASN A CA 1
ATOM 743 C C . ASN A 1 95 ? 0.376 2.499 -9.721 1.00 72.75 95 ASN A C 1
ATOM 745 O O . ASN A 1 95 ? -0.293 1.564 -10.160 1.00 72.75 95 ASN A O 1
ATOM 749 N N . LEU A 1 96 ? 0.413 2.778 -8.420 1.00 74.62 96 LEU A N 1
ATOM 750 C CA . LEU A 1 96 ? -0.422 2.068 -7.456 1.00 74.62 96 LEU A CA 1
ATOM 751 C C . LEU A 1 96 ? -1.808 2.675 -7.406 1.00 74.62 96 LEU A C 1
ATOM 753 O O . LEU A 1 96 ? -1.961 3.885 -7.272 1.00 74.62 96 LEU A O 1
ATOM 757 N N . VAL A 1 97 ? -2.815 1.813 -7.486 1.00 77.81 97 VAL A N 1
ATOM 758 C CA . VAL A 1 97 ? -4.213 2.228 -7.482 1.00 77.81 97 VAL A CA 1
ATOM 759 C C . VAL A 1 97 ? -5.021 1.356 -6.532 1.00 77.81 97 VAL A C 1
ATOM 761 O O . VAL A 1 97 ? -4.889 0.128 -6.513 1.00 77.81 97 VAL A O 1
ATOM 764 N N . VAL A 1 98 ? -5.897 1.994 -5.757 1.00 81.62 98 VAL A N 1
ATOM 765 C CA . VAL A 1 98 ? -7.027 1.311 -5.122 1.00 81.62 98 VAL A CA 1
ATOM 766 C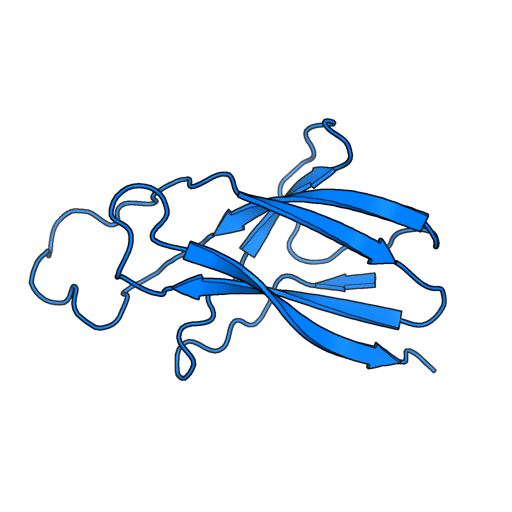 C . VAL A 1 98 ? -8.082 1.132 -6.209 1.00 81.62 98 VAL A C 1
ATOM 768 O O . VAL A 1 98 ? -8.690 2.105 -6.645 1.00 81.62 98 VAL A O 1
ATOM 771 N N . TYR A 1 99 ? -8.273 -0.093 -6.695 1.00 77.50 99 TYR A N 1
ATOM 772 C CA . TYR A 1 99 ? -9.194 -0.352 -7.811 1.00 77.50 99 TYR A CA 1
ATOM 773 C C . TYR A 1 99 ? -10.581 -0.815 -7.355 1.00 77.50 99 TYR A C 1
ATOM 775 O O . TYR A 1 99 ? -11.511 -0.858 -8.162 1.00 77.50 99 TYR A O 1
ATOM 783 N N . ARG A 1 100 ? -10.727 -1.203 -6.084 1.00 81.00 100 ARG A N 1
ATOM 784 C CA . ARG A 1 100 ? -12.010 -1.608 -5.505 1.00 81.00 100 ARG A CA 1
ATOM 785 C C . ARG A 1 100 ? -12.019 -1.342 -4.005 1.00 81.00 100 ARG A C 1
ATOM 787 O O . ARG A 1 100 ? -11.017 -1.562 -3.329 1.00 81.00 100 ARG A O 1
ATOM 794 N N . VAL A 1 101 ? -13.166 -0.905 -3.501 1.00 83.88 101 VAL A N 1
ATOM 795 C CA . VAL A 1 101 ? -13.471 -0.846 -2.071 1.00 83.88 101 VAL A CA 1
ATOM 796 C C . VAL A 1 101 ? -14.752 -1.645 -1.860 1.00 83.88 101 VAL A C 1
ATOM 798 O O . VAL A 1 101 ? -15.712 -1.444 -2.600 1.00 83.88 101 VAL A O 1
ATOM 801 N N . GLU A 1 102 ? -14.748 -2.584 -0.919 1.00 85.50 102 GLU A N 1
ATOM 802 C CA . GLU A 1 102 ? -15.932 -3.364 -0.541 1.00 85.50 102 GLU A CA 1
ATOM 803 C C . GLU A 1 102 ? -16.287 -3.094 0.916 1.00 85.50 102 GLU A C 1
ATOM 805 O O . GLU A 1 102 ? -15.400 -2.996 1.762 1.00 85.50 102 GLU A O 1
ATOM 810 N N . GLU A 1 103 ? -17.576 -2.981 1.212 1.00 83.44 103 GLU A N 1
ATOM 811 C CA . GLU A 1 103 ? -18.066 -2.947 2.586 1.00 83.44 103 GLU A CA 1
ATOM 812 C C . GLU A 1 103 ? -18.135 -4.388 3.105 1.00 83.44 103 GLU A C 1
ATOM 814 O O . GLU A 1 103 ? -18.626 -5.292 2.430 1.00 83.44 103 GLU A O 1
ATOM 819 N N . GLN A 1 104 ? -17.551 -4.617 4.273 1.00 70.19 104 GLN A N 1
ATOM 820 C CA . GLN A 1 104 ? -17.679 -5.852 5.025 1.00 70.19 104 GLN A CA 1
ATOM 821 C C . GLN A 1 104 ? -18.831 -5.664 6.003 1.00 70.19 104 GLN A C 1
ATOM 823 O O . GLN A 1 104 ? -18.663 -4.994 7.024 1.00 70.19 104 GLN A O 1
ATOM 828 N N . GLU A 1 105 ? -19.985 -6.212 5.626 1.00 57.78 105 GLU A N 1
ATOM 829 C CA . GLU A 1 105 ? -21.142 -6.406 6.508 1.00 57.78 105 GLU A CA 1
ATOM 830 C C . GLU A 1 105 ? -20.853 -7.421 7.622 1.00 57.78 105 GLU A C 1
ATOM 832 O O . GLU A 1 105 ? -20.096 -8.395 7.376 1.00 57.78 105 GLU A O 1
#

Foldseek 3Di:
DEAQDDFDLVQQWFGKWFQDKPNRGDDTHRDDDDDFAKIKTFIQTDDDDHPPCPPPPPDPPSVRPGDIDIDGDDPQKYFYKTWHQPCPDPNDRTDIDRPDMDGRD

Radius of gyration: 14.14 Å; chains: 1; bounding box: 36×20×40 Å